Protein AF-A0A8S2YX87-F1 (afdb_monomer)

Solvent-accessible surface area (backbone atoms only — not comparable to full-atom values): 3086 Å² total; per-residue (Å²): 66,65,79,57,52,87,66,73,23,51,48,37,70,63,50,50,54,53,41,47,75,71,65,54,87,78,83,89,82,50,79,40,91,34,74,97,84,40,78,34,82,50,72,92,45,91,34,102

pLDDT: mean 79.08, std 13.8, range [48.03, 96.0]

Sequence (48 aa):
FLLADQLKGPSSVDGFIHALMRGCRCLELHCFDGPDGQPLIHNGTLTS

Structure (mmCIF, N/CA/C/O backbone):
data_AF-A0A8S2YX87-F1
#
_entry.id   AF-A0A8S2YX87-F1
#
loop_
_atom_site.group_PDB
_atom_site.id
_atom_site.type_symbol
_atom_site.label_atom_id
_atom_site.label_alt_id
_atom_site.label_comp_id
_atom_site.label_asym_id
_atom_site.label_entity_id
_atom_site.label_seq_id
_atom_site.pdbx_PDB_ins_code
_atom_site.Cartn_x
_atom_site.Cartn_y
_atom_site.Cartn_z
_atom_site.occupancy
_atom_site.B_iso_or_equiv
_atom_site.auth_seq_id
_atom_site.auth_comp_id
_atom_site.auth_asym_id
_atom_site.auth_atom_id
_atom_site.pdbx_PDB_model_num
ATOM 1 N N . PHE A 1 1 ? 2.333 -0.022 -3.478 1.00 61.06 1 PHE A N 1
ATOM 2 C CA . PHE A 1 1 ? 2.267 -1.360 -4.102 1.00 61.06 1 PHE A CA 1
ATOM 3 C C . PHE A 1 1 ? 3.484 -1.546 -4.991 1.00 61.06 1 PHE A C 1
ATOM 5 O O . PHE A 1 1 ? 3.841 -0.599 -5.686 1.00 61.06 1 PHE A O 1
ATOM 12 N N . LEU A 1 2 ? 4.116 -2.717 -4.960 1.00 58.66 2 LEU A N 1
ATOM 13 C CA . LEU A 1 2 ? 5.223 -3.045 -5.858 1.00 58.66 2 LEU A CA 1
ATOM 14 C C . LEU A 1 2 ? 4.684 -3.295 -7.261 1.00 58.66 2 LEU A C 1
ATOM 16 O O . LEU A 1 2 ? 3.897 -4.212 -7.474 1.00 58.66 2 LEU A O 1
ATOM 20 N N . LEU A 1 3 ? 5.094 -2.480 -8.223 1.00 62.59 3 LEU A N 1
ATOM 21 C CA . LEU A 1 3 ? 4.658 -2.633 -9.614 1.00 62.59 3 LEU A CA 1
ATOM 22 C C . LEU A 1 3 ? 5.430 -3.734 -10.361 1.00 62.59 3 LEU A C 1
ATOM 24 O O . LEU A 1 3 ? 5.057 -4.094 -11.476 1.00 62.59 3 LEU A O 1
ATOM 28 N N . ALA A 1 4 ? 6.498 -4.257 -9.758 1.00 65.25 4 ALA A N 1
ATOM 29 C CA . ALA A 1 4 ? 7.345 -5.305 -10.312 1.00 65.25 4 ALA A CA 1
ATOM 30 C C . ALA A 1 4 ? 7.916 -6.183 -9.180 1.00 65.25 4 ALA A C 1
ATOM 32 O O . ALA A 1 4 ? 7.169 -6.619 -8.305 1.00 65.25 4 ALA A O 1
ATOM 33 N N . ASP A 1 5 ? 9.213 -6.488 -9.192 1.00 71.00 5 ASP A N 1
ATOM 34 C CA . ASP A 1 5 ? 9.816 -7.385 -8.210 1.00 71.00 5 ASP A CA 1
ATOM 35 C C . ASP A 1 5 ? 9.976 -6.745 -6.820 1.00 71.00 5 ASP A C 1
ATOM 37 O O . ASP A 1 5 ? 10.093 -5.531 -6.672 1.00 71.00 5 ASP A O 1
ATOM 41 N N . GLN A 1 6 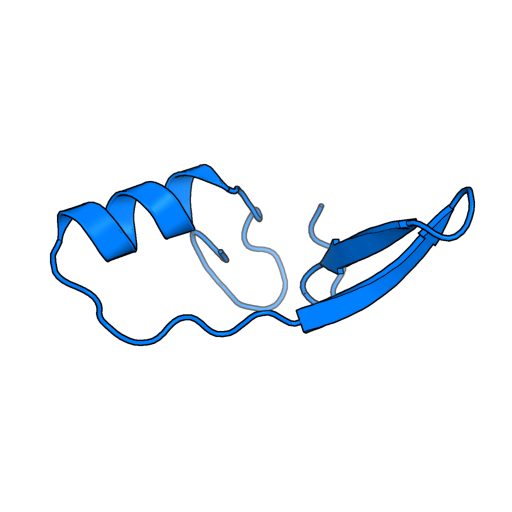? 10.015 -7.602 -5.799 1.00 66.25 6 GLN A N 1
ATOM 42 C CA . GLN A 1 6 ? 10.101 -7.224 -4.384 1.00 66.25 6 GLN A CA 1
ATOM 43 C C . GLN A 1 6 ? 11.427 -6.554 -3.991 1.00 66.25 6 GLN A C 1
ATOM 45 O O . GLN A 1 6 ? 11.523 -6.027 -2.890 1.00 66.25 6 GLN A O 1
ATOM 50 N N . LEU A 1 7 ? 12.462 -6.597 -4.839 1.00 61.62 7 LEU A N 1
ATOM 51 C CA . LEU A 1 7 ? 13.806 -6.119 -4.504 1.00 61.62 7 LEU A CA 1
ATOM 52 C C . LEU A 1 7 ? 14.139 -4.775 -5.165 1.00 61.62 7 LEU A C 1
ATOM 54 O O . LEU A 1 7 ? 14.888 -3.985 -4.589 1.00 61.62 7 LEU A O 1
ATOM 58 N N . LYS A 1 8 ? 13.637 -4.537 -6.381 1.00 60.75 8 LYS A N 1
ATOM 59 C CA . LYS A 1 8 ? 13.990 -3.396 -7.242 1.00 60.75 8 LYS A CA 1
ATOM 60 C C . LYS A 1 8 ? 12.793 -2.763 -7.960 1.00 60.75 8 LYS A C 1
ATOM 62 O O . LYS A 1 8 ? 12.978 -1.780 -8.676 1.00 60.75 8 LYS A O 1
ATOM 67 N N . GLY A 1 9 ? 11.586 -3.302 -7.799 1.00 64.00 9 GLY A N 1
ATOM 68 C CA . GLY A 1 9 ? 10.389 -2.775 -8.441 1.00 64.00 9 GLY A CA 1
ATOM 69 C C . GLY A 1 9 ? 9.931 -1.450 -7.823 1.00 64.00 9 GLY A C 1
ATOM 70 O O . GLY A 1 9 ? 9.944 -1.316 -6.602 1.00 64.00 9 GLY A O 1
ATOM 71 N N . PRO A 1 10 ? 9.486 -0.469 -8.626 1.00 66.00 10 PRO A N 1
ATOM 72 C CA . PRO A 1 10 ? 9.026 0.805 -8.090 1.00 66.00 10 PRO A CA 1
ATOM 73 C C . PRO A 1 10 ? 7.772 0.625 -7.224 1.00 66.00 10 PRO A C 1
ATOM 75 O O . PRO A 1 10 ? 6.879 -0.171 -7.549 1.00 66.00 10 PRO A O 1
ATOM 78 N N . SER A 1 11 ? 7.697 1.396 -6.139 1.00 69.12 11 SER A N 1
ATOM 79 C CA . SER A 1 11 ? 6.510 1.518 -5.296 1.00 69.12 11 SER A CA 1
ATOM 80 C C . SER A 1 11 ? 5.673 2.723 -5.713 1.00 69.12 11 SER A C 1
ATOM 82 O O . SER A 1 11 ? 6.168 3.834 -5.820 1.00 69.12 11 SER A O 1
ATOM 84 N N . SER A 1 12 ? 4.372 2.525 -5.926 1.00 77.81 12 SER A N 1
ATOM 85 C CA . SER A 1 12 ? 3.433 3.644 -6.096 1.00 77.81 12 SER A CA 1
ATOM 86 C C . SER A 1 12 ? 2.111 3.382 -5.377 1.00 77.81 12 SER A C 1
ATOM 88 O O . SER A 1 12 ? 1.695 2.227 -5.189 1.00 77.81 12 SER A O 1
ATOM 90 N N . VAL A 1 13 ? 1.449 4.471 -4.978 1.00 84.00 13 VAL A N 1
ATOM 91 C CA . VAL A 1 13 ? 0.061 4.479 -4.495 1.00 84.00 13 VAL A CA 1
ATOM 92 C C . VAL A 1 13 ? -0.900 4.045 -5.606 1.00 84.00 13 VAL A C 1
ATOM 94 O O . VAL A 1 13 ? -1.872 3.342 -5.327 1.00 84.00 13 VAL A O 1
ATOM 97 N N . ASP A 1 14 ? -0.586 4.345 -6.870 1.00 84.50 14 ASP A N 1
ATOM 98 C CA . ASP A 1 14 ? -1.429 4.008 -8.027 1.00 84.50 14 ASP A CA 1
ATOM 99 C C . ASP A 1 14 ? -1.683 2.503 -8.150 1.00 84.50 14 ASP A C 1
ATOM 101 O O . ASP A 1 14 ? -2.764 2.072 -8.553 1.00 84.50 14 ASP A O 1
ATOM 105 N N . GLY A 1 15 ? -0.722 1.672 -7.734 1.00 82.94 15 GLY A N 1
ATOM 106 C CA . GLY A 1 15 ? -0.911 0.223 -7.732 1.00 82.94 15 GLY A CA 1
ATOM 107 C C . GLY A 1 15 ? -2.001 -0.237 -6.754 1.00 82.94 15 GLY A C 1
ATOM 108 O O . GLY A 1 15 ? -2.742 -1.167 -7.068 1.00 82.94 15 GLY A O 1
ATOM 109 N N . PHE A 1 16 ? -2.178 0.443 -5.613 1.00 86.81 16 PHE A N 1
ATOM 110 C CA . PHE A 1 16 ? -3.291 0.159 -4.698 1.00 86.81 16 PHE A CA 1
ATOM 111 C C . PHE A 1 16 ? -4.631 0.579 -5.302 1.00 86.81 16 PHE A C 1
ATOM 113 O O . PHE A 1 16 ? -5.595 -0.185 -5.242 1.00 86.81 16 PHE A O 1
ATOM 120 N N . ILE A 1 17 ? -4.678 1.754 -5.938 1.00 90.00 17 ILE A N 1
ATOM 121 C CA . ILE A 1 17 ? -5.875 2.253 -6.629 1.00 90.00 17 ILE A CA 1
ATOM 122 C C . ILE A 1 17 ? -6.305 1.249 -7.703 1.00 90.00 17 ILE A C 1
ATOM 124 O O . ILE A 1 17 ? -7.453 0.805 -7.719 1.00 90.00 17 ILE A O 1
ATOM 128 N N . HIS A 1 18 ? -5.375 0.813 -8.554 1.00 89.19 18 HIS A N 1
ATOM 129 C CA . HIS A 1 18 ? -5.659 -0.171 -9.594 1.00 89.19 18 HIS A CA 1
ATOM 130 C C . HIS A 1 18 ? -6.102 -1.529 -9.038 1.00 89.19 18 HIS A C 1
ATOM 132 O O . HIS A 1 18 ? -7.029 -2.127 -9.590 1.00 89.19 18 HIS A O 1
ATOM 138 N N . ALA A 1 19 ? -5.493 -2.016 -7.953 1.00 88.62 19 ALA A N 1
ATOM 139 C CA . ALA A 1 19 ? -5.910 -3.263 -7.312 1.00 88.62 19 ALA A CA 1
ATOM 140 C C . ALA A 1 19 ? -7.355 -3.172 -6.793 1.00 88.62 19 ALA A C 1
ATOM 142 O O . ALA A 1 19 ? -8.168 -4.057 -7.068 1.00 88.62 19 ALA A O 1
ATOM 143 N N . LEU A 1 20 ? -7.701 -2.079 -6.106 1.00 93.31 20 LEU A N 1
ATOM 144 C CA . LEU A 1 20 ? -9.057 -1.832 -5.608 1.00 93.31 20 LEU A CA 1
ATOM 145 C C . LEU A 1 20 ? -10.073 -1.707 -6.750 1.00 93.31 20 LEU A C 1
ATOM 147 O O . LEU A 1 20 ? -11.132 -2.333 -6.696 1.00 93.31 20 LEU A O 1
ATOM 151 N N . MET A 1 21 ? -9.737 -0.975 -7.819 1.00 95.31 21 MET A N 1
ATOM 152 C CA . MET A 1 21 ? -10.589 -0.857 -9.011 1.00 95.31 21 MET A CA 1
ATOM 153 C C . MET A 1 21 ? -10.844 -2.207 -9.694 1.00 95.31 21 MET A C 1
ATOM 155 O O . MET A 1 21 ? -11.908 -2.408 -10.272 1.00 95.31 21 MET A O 1
ATOM 159 N N . ARG A 1 22 ? -9.900 -3.154 -9.606 1.00 95.38 22 ARG A N 1
ATOM 160 C CA . ARG A 1 22 ? -10.049 -4.529 -10.118 1.00 95.38 22 ARG A CA 1
ATOM 161 C C . ARG A 1 22 ? -10.762 -5.475 -9.147 1.00 95.38 22 ARG A C 1
ATOM 163 O O . ARG A 1 22 ? -10.819 -6.675 -9.394 1.00 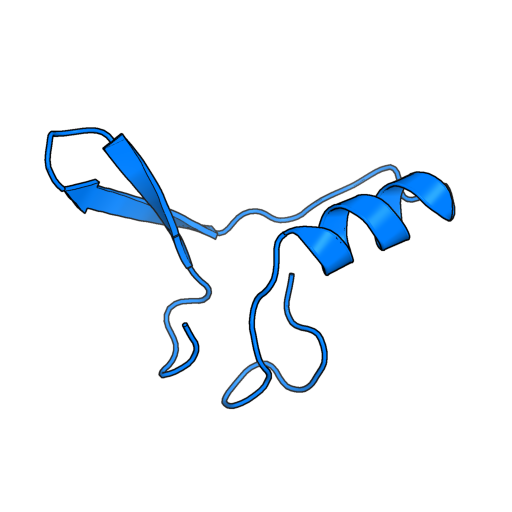95.38 22 ARG A O 1
ATOM 170 N N . GLY A 1 23 ? -11.324 -4.952 -8.058 1.00 95.94 23 GLY A N 1
ATOM 171 C CA . GLY A 1 23 ? -12.121 -5.719 -7.107 1.00 95.94 23 GLY A CA 1
ATOM 172 C C . GLY A 1 23 ? -11.313 -6.421 -6.019 1.00 95.94 23 GL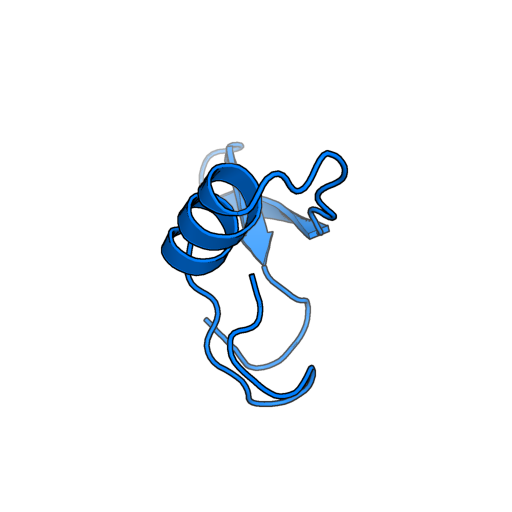Y A C 1
ATOM 173 O O . GLY A 1 23 ? -11.887 -7.245 -5.305 1.00 95.94 23 GLY A O 1
ATOM 174 N N . CYS A 1 24 ? -10.025 -6.096 -5.859 1.00 94.25 24 CYS A N 1
ATOM 175 C CA . CYS A 1 24 ? -9.239 -6.586 -4.732 1.00 94.25 24 CYS A CA 1
ATOM 176 C C . CYS A 1 24 ? -9.891 -6.177 -3.401 1.00 94.25 24 CYS A C 1
ATOM 178 O O . CYS A 1 24 ? -10.396 -5.061 -3.260 1.00 94.25 24 CYS A O 1
ATOM 180 N N . ARG A 1 25 ? -9.892 -7.092 -2.426 1.00 96.00 25 ARG A N 1
ATOM 181 C CA . ARG A 1 25 ? -10.507 -6.888 -1.101 1.00 96.00 25 ARG A CA 1
ATOM 182 C C . ARG A 1 25 ? -9.512 -6.918 0.052 1.00 96.00 25 ARG A C 1
ATOM 184 O O . ARG A 1 25 ? -9.887 -6.583 1.168 1.00 96.00 25 ARG A O 1
ATOM 191 N N . CYS A 1 26 ? -8.260 -7.268 -0.224 1.00 92.88 26 CYS A N 1
ATOM 192 C CA . CYS A 1 26 ? -7.192 -7.351 0.762 1.00 92.88 26 CYS A CA 1
ATOM 193 C C . CYS A 1 26 ? -5.984 -6.574 0.242 1.00 92.88 26 CYS A C 1
ATOM 195 O O . CYS A 1 26 ? -5.524 -6.823 -0.869 1.00 92.88 26 CYS A O 1
ATOM 197 N N . LEU A 1 27 ? -5.471 -5.644 1.041 1.00 87.88 27 LEU A N 1
ATOM 198 C CA . LEU A 1 27 ? -4.234 -4.927 0.754 1.00 87.88 27 LEU A CA 1
ATOM 199 C C . LEU A 1 27 ? -3.241 -5.208 1.874 1.00 87.88 27 LEU A C 1
ATOM 201 O O . LEU A 1 27 ? -3.615 -5.220 3.044 1.00 87.88 27 LEU A O 1
ATOM 205 N N . GLU A 1 28 ? -1.985 -5.407 1.503 1.00 86.50 28 GLU A N 1
ATOM 206 C CA . GLU A 1 28 ? -0.879 -5.489 2.445 1.00 86.50 28 GLU A CA 1
ATOM 207 C C . GLU A 1 28 ? -0.161 -4.139 2.486 1.00 86.50 28 GLU A C 1
ATOM 209 O O . GLU A 1 28 ? 0.147 -3.551 1.444 1.00 86.50 28 GLU A O 1
ATOM 214 N N . LEU A 1 29 ? 0.063 -3.638 3.700 1.00 85.94 29 LEU A N 1
ATOM 215 C CA . LEU A 1 29 ? 0.744 -2.379 3.966 1.00 85.94 29 LEU A CA 1
ATOM 216 C C . LEU A 1 29 ? 1.899 -2.655 4.919 1.00 85.94 29 LEU A C 1
ATOM 218 O O . LEU A 1 29 ? 1.695 -3.153 6.024 1.00 85.94 29 LEU A O 1
ATOM 222 N N . HIS A 1 30 ? 3.110 -2.328 4.484 1.00 84.81 30 HIS A N 1
ATOM 223 C CA . HIS A 1 30 ? 4.293 -2.355 5.332 1.00 84.81 30 HIS A CA 1
ATOM 224 C C . HIS A 1 30 ? 4.519 -0.938 5.856 1.00 84.81 30 HIS A C 1
ATOM 226 O O . HIS A 1 30 ? 4.870 -0.030 5.099 1.00 84.81 30 HIS A O 1
ATOM 232 N N . CYS A 1 31 ? 4.229 -0.744 7.141 1.00 88.56 31 CYS A N 1
ATOM 233 C CA . CYS A 1 31 ? 4.291 0.552 7.806 1.00 88.56 31 CYS A CA 1
ATOM 234 C C . CYS A 1 31 ? 5.608 0.69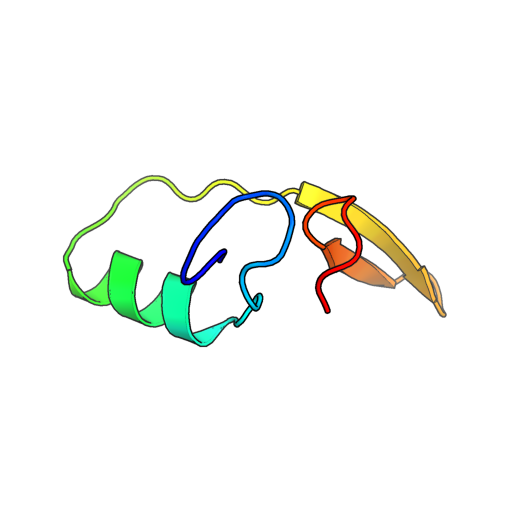0 8.570 1.00 88.56 31 CYS A C 1
ATOM 236 O O . CYS A 1 31 ? 5.967 -0.187 9.354 1.00 88.56 31 CYS A O 1
ATOM 238 N N . PHE A 1 32 ? 6.282 1.816 8.374 1.00 86.56 32 PHE A N 1
ATOM 239 C CA . PHE A 1 32 ? 7.511 2.193 9.060 1.00 86.56 32 PHE A CA 1
ATOM 240 C C . PHE A 1 32 ? 7.326 3.538 9.760 1.00 86.56 32 PHE A C 1
ATOM 242 O O . PHE A 1 32 ? 6.477 4.342 9.367 1.00 86.56 32 PHE A O 1
ATOM 249 N N . ASP A 1 33 ? 8.154 3.799 10.767 1.00 89.62 33 ASP A N 1
ATOM 250 C CA . ASP A 1 33 ? 8.232 5.120 11.382 1.00 89.62 33 ASP A CA 1
ATOM 251 C C . ASP A 1 33 ? 8.789 6.117 10.359 1.00 89.62 33 ASP A C 1
ATOM 253 O O . ASP A 1 33 ? 9.893 5.947 9.836 1.00 89.62 33 ASP A O 1
ATOM 257 N N . GLY A 1 34 ? 8.003 7.143 10.039 1.00 86.75 34 GLY A N 1
ATOM 258 C CA . GLY A 1 34 ? 8.414 8.236 9.169 1.00 86.75 34 GLY A CA 1
ATOM 259 C C . GLY A 1 34 ? 8.744 9.511 9.954 1.00 86.75 34 GLY A C 1
ATOM 260 O O . GLY A 1 34 ? 8.651 9.551 11.187 1.00 86.75 34 GLY A O 1
ATOM 261 N N . PRO A 1 35 ? 9.171 10.570 9.249 1.00 90.44 35 PRO A N 1
ATOM 262 C CA . PRO A 1 35 ? 9.487 11.852 9.867 1.00 90.44 35 PRO A CA 1
ATOM 263 C C . PRO A 1 35 ? 8.246 12.501 10.493 1.00 90.44 35 PRO A C 1
ATOM 265 O O . PRO A 1 35 ? 7.107 12.188 10.145 1.00 90.44 35 PRO A O 1
ATOM 268 N N . ASP A 1 36 ? 8.477 13.414 11.438 1.00 93.00 36 ASP A N 1
ATOM 269 C CA . ASP A 1 36 ? 7.431 14.216 12.091 1.00 93.00 36 ASP A CA 1
ATOM 270 C C . ASP A 1 36 ? 6.320 13.388 12.770 1.00 93.00 36 ASP A C 1
ATOM 272 O O . ASP A 1 36 ? 5.186 13.843 12.940 1.00 93.00 36 ASP A O 1
ATOM 276 N N . GLY A 1 37 ? 6.642 12.150 13.162 1.00 90.06 37 GLY A N 1
ATOM 277 C CA . GLY A 1 37 ? 5.701 11.219 13.787 1.00 90.06 37 GLY A CA 1
ATOM 278 C C . GLY A 1 37 ? 4.624 10.688 12.837 1.00 90.06 37 GLY A C 1
ATOM 279 O O . GLY A 1 37 ? 3.635 10.123 13.302 1.00 90.06 37 GLY A O 1
ATOM 280 N N . GLN A 1 38 ? 4.785 10.874 11.523 1.00 91.12 38 GLN A N 1
A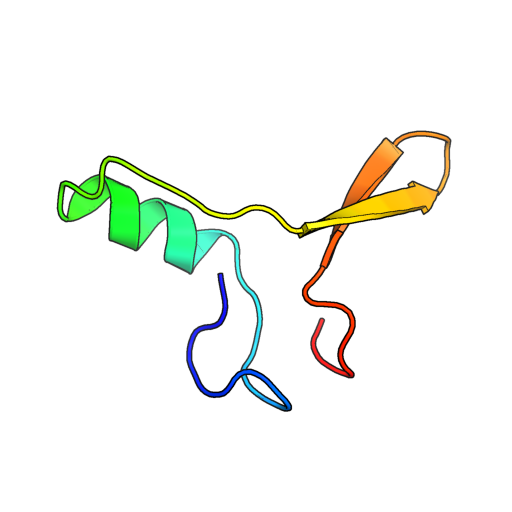TOM 281 C CA . GLN A 1 38 ? 3.874 10.341 10.515 1.00 91.12 38 GLN A CA 1
ATOM 282 C C . GLN A 1 38 ? 4.382 8.989 10.000 1.00 91.12 38 GLN A C 1
ATOM 284 O O . G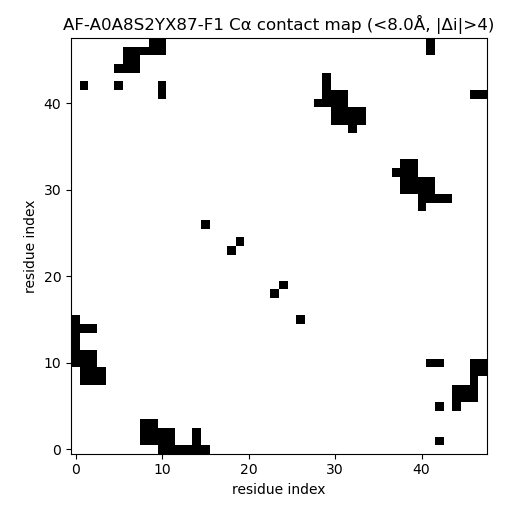LN A 1 38 ? 5.561 8.875 9.674 1.00 91.12 38 GLN A O 1
ATOM 289 N N . PRO A 1 39 ? 3.529 7.956 9.893 1.00 88.88 39 PRO A N 1
ATOM 290 C CA . PRO A 1 39 ? 3.946 6.663 9.366 1.00 88.88 39 PRO A CA 1
ATOM 291 C C . PRO A 1 39 ? 4.227 6.744 7.861 1.00 88.88 39 PRO A C 1
ATOM 293 O O . PRO A 1 39 ? 3.488 7.378 7.105 1.00 88.88 39 PRO A O 1
ATOM 296 N N . LEU A 1 40 ? 5.270 6.047 7.417 1.00 86.75 40 LEU A N 1
ATOM 297 C CA . LEU A 1 40 ? 5.621 5.888 6.010 1.00 86.75 40 LEU A CA 1
ATOM 298 C C . LEU A 1 40 ? 5.247 4.482 5.535 1.00 86.75 40 LEU A C 1
ATOM 300 O O . LEU A 1 40 ? 5.523 3.491 6.210 1.00 86.75 40 LEU A O 1
ATOM 304 N N . ILE A 1 41 ? 4.664 4.386 4.340 1.00 84.75 41 ILE A N 1
ATOM 305 C CA . ILE A 1 41 ? 4.481 3.105 3.654 1.00 84.75 41 ILE A CA 1
ATOM 306 C C . ILE A 1 41 ? 5.672 2.883 2.726 1.00 84.75 41 ILE A C 1
ATOM 308 O O . ILE A 1 41 ? 5.864 3.638 1.776 1.00 84.75 41 ILE A O 1
ATOM 312 N N . HIS A 1 42 ? 6.456 1.844 2.996 1.00 74.38 42 HIS A N 1
ATOM 313 C CA . HIS A 1 42 ? 7.677 1.505 2.2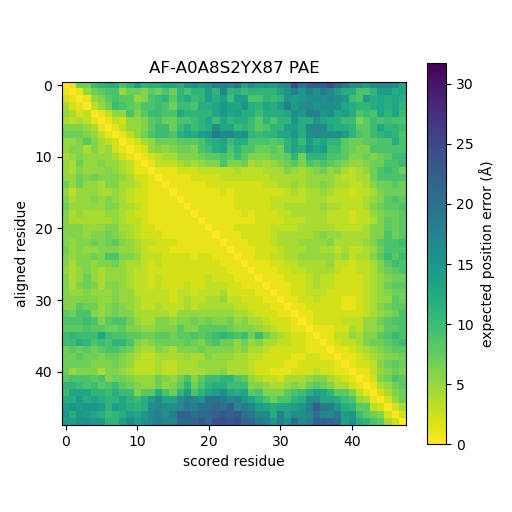57 1.00 74.38 42 HIS A CA 1
ATOM 314 C C . HIS A 1 42 ? 7.819 -0.019 2.192 1.00 74.38 42 HIS A C 1
ATOM 316 O O . HIS A 1 42 ? 7.214 -0.708 2.997 1.00 74.38 42 HIS A O 1
ATOM 322 N N . ASN A 1 43 ? 8.601 -0.582 1.270 1.00 71.81 43 ASN A N 1
ATOM 323 C CA . ASN A 1 43 ? 8.741 -2.046 1.133 1.00 71.81 43 ASN A CA 1
ATOM 324 C C . ASN A 1 43 ? 9.976 -2.639 1.853 1.00 71.81 43 ASN A C 1
ATOM 326 O O . ASN A 1 43 ? 10.459 -3.710 1.511 1.00 71.81 43 ASN A O 1
ATOM 330 N N . GLY A 1 44 ? 10.580 -1.913 2.795 1.00 59.00 44 GLY A N 1
ATOM 331 C CA . GLY A 1 44 ? 11.847 -2.283 3.455 1.00 59.00 44 GLY A CA 1
ATOM 332 C C . GLY A 1 44 ? 13.094 -2.435 2.552 1.00 59.00 44 GLY A C 1
ATOM 333 O O . GLY A 1 44 ? 14.191 -2.627 3.070 1.00 59.00 44 GLY A O 1
ATOM 334 N N . THR A 1 45 ? 12.961 -2.347 1.224 1.00 62.09 45 THR A N 1
ATOM 335 C CA . THR A 1 45 ? 14.025 -2.509 0.213 1.00 62.09 45 THR A CA 1
ATOM 336 C C . THR A 1 45 ? 14.458 -1.170 -0.404 1.00 62.09 45 THR A C 1
ATOM 338 O O . THR A 1 45 ? 13.889 -0.128 -0.090 1.00 62.09 45 THR A O 1
ATOM 341 N N . LEU A 1 46 ? 15.462 -1.175 -1.298 1.00 53.72 46 LEU A N 1
ATOM 342 C CA . LEU A 1 46 ? 16.029 -0.013 -2.032 1.00 53.72 46 LEU A CA 1
ATOM 343 C C . LEU A 1 46 ? 15.040 0.734 -2.960 1.00 53.72 46 LEU A C 1
ATOM 345 O O . LEU A 1 46 ? 15.448 1.460 -3.863 1.00 53.72 46 LEU A O 1
ATOM 349 N N . THR A 1 47 ? 13.745 0.525 -2.793 1.00 52.12 47 THR A N 1
ATOM 350 C CA . THR A 1 47 ? 12.687 1.019 -3.668 1.00 52.12 47 THR A CA 1
ATOM 351 C C . THR A 1 47 ? 11.918 2.111 -2.938 1.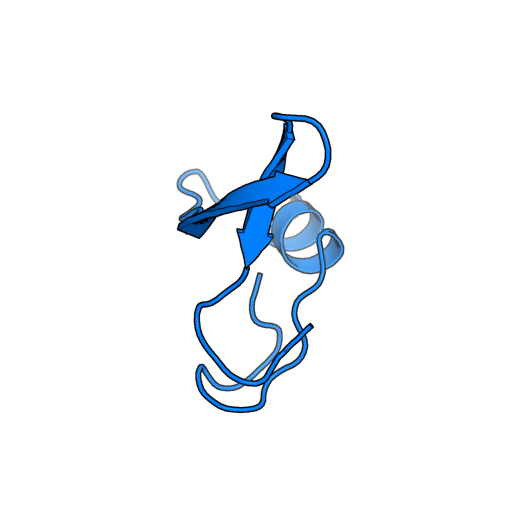00 52.12 47 THR A C 1
ATOM 353 O O . THR A 1 47 ? 11.250 1.798 -1.956 1.00 52.12 47 THR A O 1
ATOM 356 N N . SER A 1 48 ? 12.029 3.357 -3.408 1.00 48.03 48 SER A N 1
ATOM 357 C CA . SER A 1 48 ? 11.097 4.459 -3.119 1.00 48.03 48 SER A CA 1
ATOM 358 C C . SER A 1 48 ? 10.127 4.611 -4.280 1.00 48.03 48 SER A C 1
ATOM 360 O O . SER A 1 48 ? 10.603 4.576 -5.437 1.00 48.03 48 SER A O 1
#

InterPro domains:
  IPR000909 Phosphatidylinositol-specific phospholipase C, X domain [PF00388] (2-46)
  IPR001192 Phosphoinositide phospholipase C family [PTHR10336] (2-48)
  IPR017946 PLC-like phosphodiesterase, TIM beta/alpha-barrel domain superfamily [G3DSA:3.20.20.190] (1-48)
  IPR017946 PLC-like phosphodiesterase, TIM beta/alpha-barrel domain superfamily [SSF51695] (1-45)

Nearest PDB structures (foldseek):
  4p5n-assembly1_B  TM=3.789E-01  e=3.451E+00  Cryptococcus neoformans H99
  8apa-assembly1_I1  TM=3.910E-01  e=4.271E+00  Trypanosoma brucei brucei

Organism: NCBI:txid392030

Secondary structure (DSSP, 8-state):
-BSS-TTTPPB-SHHHHHHHHTT-------EEE-GGG-EEE--SSS--

Foldseek 3Di:
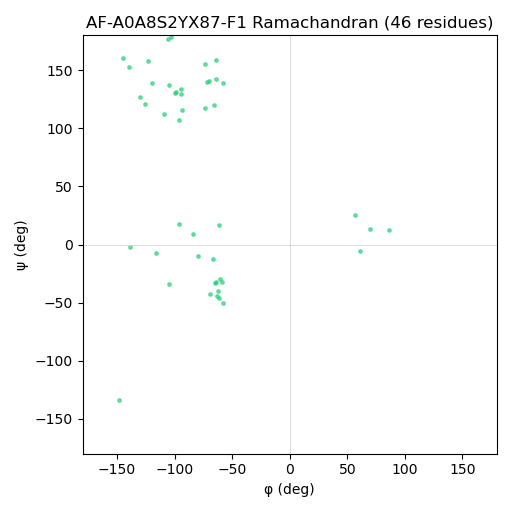DFPDDLAEGADDPVVVVVCVVVVNDDDDFDWDQDPPRDIDTDSPHPHD

Radius of gyration: 11.58 Å; Cα contacts (8 Å, |Δi|>4): 57; chains: 1; bounding box: 28×22×24 Å

Mean predicted aligned error: 6.42 Å